Protein AF-A0A939CGQ1-F1 (afdb_monomer_lite)

InterPro domains:
  IPR010985 Ribbon-helix-helix [SSF47598] (9-51)

Secondary structure (DSSP, 8-state):
---------PPPP-----HHHHHHHHHHHHHTT--HHHHHHHHHHHHHHHHH--

Organism: NCBI:txid1150298

Foldseek 3Di:
DDPPPPPPDDDDDDDDDDPVVQVVLCVVCVVVVHHSVVSVVVVVVVVCCVPVVD

Sequence (54 aa):
MATHDEEKRTEKIYMKIKPSLKAKAQERADEEGRSLSNYIEQLLIKDWNEHNEK

Radius of gyration: 14.71 Å; chains: 1; bounding box: 37×36×23 Å

Structure (mmCIF, N/CA/C/O backbone):
data_AF-A0A939CGQ1-F1
#
_entry.id   AF-A0A939CGQ1-F1
#
loop_
_atom_site.group_PDB
_atom_site.id
_atom_site.type_symbol
_atom_site.label_atom_id
_atom_site.label_alt_id
_atom_site.label_comp_id
_atom_site.label_asym_id
_atom_site.label_entity_id
_atom_site.label_seq_id
_atom_site.pdbx_PDB_ins_code
_atom_site.Cartn_x
_atom_site.Cartn_y
_atom_site.Cartn_z
_atom_site.occupancy
_atom_site.B_iso_or_equiv
_atom_site.auth_seq_id
_atom_site.auth_comp_id
_atom_site.auth_asym_id
_atom_site.auth_atom_id
_atom_site.pdbx_PDB_model_num
ATOM 1 N N . MET A 1 1 ? 26.385 28.352 -2.938 1.00 40.16 1 MET A N 1
ATOM 2 C CA . MET A 1 1 ? 25.799 27.240 -2.163 1.00 40.16 1 MET A CA 1
ATOM 3 C C . MET A 1 1 ? 24.924 26.450 -3.127 1.00 40.16 1 MET A C 1
ATOM 5 O O . MET A 1 1 ? 23.801 26.859 -3.380 1.00 40.16 1 MET A O 1
ATOM 9 N N . ALA A 1 2 ? 25.483 25.441 -3.800 1.00 45.84 2 ALA A N 1
ATOM 10 C CA . ALA A 1 2 ? 24.720 24.623 -4.740 1.00 45.84 2 ALA A CA 1
ATOM 11 C C . ALA A 1 2 ? 23.801 23.709 -3.922 1.00 45.84 2 ALA A C 1
ATOM 13 O O . ALA A 1 2 ? 24.275 22.828 -3.209 1.00 45.84 2 ALA A O 1
ATOM 14 N N . THR A 1 3 ? 22.500 23.980 -3.949 1.00 51.41 3 THR A N 1
ATOM 15 C CA . THR A 1 3 ? 21.494 23.088 -3.378 1.00 51.41 3 THR A CA 1
ATOM 16 C C . THR A 1 3 ? 21.459 21.835 -4.244 1.00 51.41 3 THR A C 1
ATOM 18 O O . THR A 1 3 ? 21.143 21.936 -5.428 1.00 51.41 3 THR A O 1
ATOM 21 N N . HIS A 1 4 ? 21.834 20.685 -3.680 1.00 47.59 4 HIS A N 1
ATOM 22 C CA . HIS A 1 4 ? 21.550 19.378 -4.271 1.00 47.59 4 HIS A CA 1
ATOM 23 C C . HIS A 1 4 ? 20.044 19.311 -4.565 1.00 47.59 4 HIS A C 1
ATOM 25 O O . HIS A 1 4 ? 19.230 19.288 -3.643 1.00 47.59 4 HIS A O 1
ATOM 31 N N . ASP A 1 5 ? 19.673 19.355 -5.843 1.00 50.09 5 ASP A N 1
ATOM 32 C CA . ASP A 1 5 ? 18.323 19.045 -6.318 1.00 50.09 5 ASP A CA 1
ATOM 33 C C . ASP A 1 5 ? 18.257 17.522 -6.513 1.00 50.09 5 ASP A C 1
ATOM 35 O O . ASP A 1 5 ? 18.159 17.015 -7.625 1.00 50.09 5 ASP A O 1
ATOM 39 N N . GLU A 1 6 ? 18.444 16.778 -5.420 1.00 56.56 6 GLU A N 1
ATOM 40 C CA . GLU A 1 6 ? 18.144 15.347 -5.381 1.00 56.56 6 GLU A CA 1
ATOM 41 C C . GLU A 1 6 ? 16.620 15.207 -5.491 1.00 56.56 6 GLU A C 1
ATOM 43 O O . GLU A 1 6 ? 15.881 15.591 -4.586 1.00 56.56 6 GLU A O 1
ATOM 48 N N . GLU A 1 7 ? 16.162 14.782 -6.671 1.00 54.31 7 GLU A N 1
ATOM 49 C CA . GLU A 1 7 ? 14.830 14.249 -6.988 1.00 54.31 7 GLU A CA 1
ATOM 50 C C . GLU A 1 7 ? 13.646 14.804 -6.172 1.00 54.31 7 GLU A C 1
ATOM 52 O O . GLU A 1 7 ? 12.846 14.076 -5.594 1.00 54.31 7 GLU A O 1
ATOM 57 N N . LYS A 1 8 ? 13.424 16.123 -6.207 1.00 56.50 8 LYS A N 1
ATOM 58 C CA . LYS A 1 8 ? 12.139 16.711 -5.766 1.00 56.50 8 LYS A CA 1
ATOM 59 C C . LYS A 1 8 ? 10.987 16.486 -6.754 1.00 56.50 8 LYS A C 1
ATOM 61 O O . LYS A 1 8 ? 9.914 17.076 -6.601 1.00 56.50 8 LYS A O 1
ATOM 66 N N . ARG A 1 9 ? 11.188 15.685 -7.801 1.00 62.12 9 ARG A N 1
ATOM 67 C CA . ARG A 1 9 ? 10.170 15.425 -8.823 1.00 62.12 9 ARG A CA 1
ATOM 68 C C . ARG A 1 9 ? 9.384 14.184 -8.434 1.00 62.12 9 ARG A C 1
ATOM 70 O O . ARG A 1 9 ? 9.796 13.064 -8.689 1.00 62.12 9 ARG A O 1
ATOM 77 N N . THR A 1 10 ? 8.245 14.411 -7.790 1.00 74.00 10 THR A N 1
ATOM 78 C CA . THR A 1 10 ? 7.253 13.360 -7.564 1.00 74.00 10 THR A CA 1
ATOM 79 C C . THR A 1 10 ? 6.416 13.188 -8.827 1.00 74.00 10 THR A C 1
ATOM 81 O O . THR A 1 10 ? 5.755 14.123 -9.280 1.00 74.00 10 THR A O 1
ATOM 84 N N . GLU A 1 11 ? 6.431 11.987 -9.397 1.00 83.44 11 GLU A N 1
ATOM 85 C CA . GLU A 1 11 ? 5.588 11.632 -10.539 1.00 83.44 11 GLU A CA 1
ATOM 86 C C . GLU A 1 11 ? 4.251 11.053 -10.053 1.00 83.44 11 GLU A C 1
ATOM 88 O O . GLU A 1 11 ? 4.182 10.310 -9.071 1.00 83.44 11 GLU A O 1
ATOM 93 N N . LYS A 1 12 ? 3.151 11.391 -10.737 1.00 88.12 12 LYS A N 1
ATOM 94 C CA . LYS A 1 12 ? 1.819 10.866 -10.400 1.00 88.12 12 LYS A CA 1
ATOM 95 C C . LYS A 1 12 ? 1.535 9.590 -11.178 1.00 88.12 12 LYS A C 1
ATOM 97 O O . LYS A 1 12 ? 1.492 9.607 -12.405 1.00 88.12 12 LYS A O 1
ATOM 102 N N . ILE A 1 13 ? 1.212 8.516 -10.462 1.00 88.00 13 ILE A N 1
ATOM 103 C CA . ILE A 1 13 ? 0.765 7.255 -11.059 1.00 88.00 13 ILE A CA 1
ATOM 104 C C . ILE A 1 13 ? -0.755 7.141 -10.917 1.00 88.00 13 ILE A C 1
ATOM 106 O O . ILE A 1 13 ? -1.296 7.156 -9.812 1.00 88.00 13 ILE A O 1
ATOM 110 N N . TYR A 1 14 ? -1.452 6.989 -12.044 1.00 92.00 14 TYR A N 1
ATOM 111 C CA . TYR A 1 14 ? -2.878 6.667 -12.075 1.00 92.00 14 TYR A CA 1
ATOM 112 C C . TYR A 1 14 ? -3.059 5.215 -12.506 1.00 92.00 14 TYR A C 1
ATOM 114 O O . TYR A 1 14 ? -2.728 4.851 -13.632 1.00 92.00 14 TYR A O 1
ATOM 122 N N . MET A 1 15 ? -3.619 4.385 -11.627 1.00 90.56 15 MET A N 1
ATOM 123 C CA . MET A 1 15 ? -3.835 2.966 -11.908 1.00 90.56 15 MET A CA 1
ATOM 124 C C . MET A 1 15 ? -5.213 2.489 -11.449 1.00 90.56 15 MET A C 1
ATOM 126 O O . MET A 1 15 ? -5.765 2.965 -10.456 1.00 90.56 15 MET A O 1
ATOM 130 N N . LYS A 1 16 ? -5.762 1.508 -12.170 1.00 95.06 16 LYS A N 1
ATOM 131 C CA . LYS A 1 16 ? -6.952 0.767 -11.742 1.00 95.06 16 LYS A CA 1
ATOM 132 C C . LYS A 1 16 ? -6.504 -0.497 -11.021 1.00 95.06 16 LYS A C 1
ATOM 134 O O . LYS A 1 16 ? -5.766 -1.298 -11.584 1.00 95.06 16 LYS A O 1
ATOM 139 N N . ILE A 1 17 ? -6.992 -0.690 -9.803 1.00 94.06 17 ILE A N 1
ATOM 140 C CA . ILE A 1 17 ? -6.757 -1.898 -9.008 1.00 94.06 17 ILE A CA 1
ATOM 141 C C . ILE A 1 17 ? -8.079 -2.468 -8.517 1.00 94.06 17 ILE A C 1
ATOM 143 O O . ILE A 1 17 ? -9.100 -1.777 -8.483 1.00 94.06 17 ILE A O 1
ATOM 147 N N . LYS A 1 18 ? -8.061 -3.741 -8.118 1.00 97.44 18 LYS A N 1
ATOM 148 C CA . LYS A 1 18 ? -9.227 -4.374 -7.498 1.00 97.44 18 LYS A CA 1
ATOM 149 C C . LYS A 1 18 ? -9.596 -3.625 -6.204 1.00 97.44 18 LYS A C 1
ATOM 151 O O . LYS A 1 18 ? -8.698 -3.367 -5.399 1.00 97.44 18 LYS A O 1
ATOM 156 N N . PRO A 1 19 ? -10.885 -3.335 -5.949 1.00 96.31 19 PRO A N 1
ATOM 157 C CA . PRO A 1 19 ? -11.305 -2.637 -4.732 1.00 96.31 19 PRO A CA 1
ATOM 158 C C . PRO A 1 19 ? -10.893 -3.361 -3.447 1.00 96.31 19 PRO A C 1
ATOM 160 O O . PRO A 1 19 ? -10.438 -2.725 -2.503 1.00 96.31 19 PRO A O 1
ATOM 163 N N . SER A 1 20 ? -10.978 -4.696 -3.438 1.00 96.19 20 SER A N 1
ATOM 164 C CA . SER A 1 20 ? -10.551 -5.524 -2.304 1.00 96.19 20 SER A CA 1
ATOM 165 C C . SER A 1 20 ? -9.056 -5.403 -2.014 1.00 96.19 20 SER A C 1
ATOM 167 O O . SER A 1 20 ? -8.652 -5.370 -0.856 1.00 96.19 20 SER A O 1
ATOM 169 N N . LEU A 1 21 ? -8.233 -5.286 -3.060 1.00 95.69 21 LEU A N 1
ATOM 170 C CA . LEU A 1 21 ? -6.795 -5.086 -2.911 1.00 95.69 21 LEU A CA 1
ATOM 171 C C . LEU A 1 21 ? -6.491 -3.696 -2.344 1.00 95.69 21 LEU A C 1
ATOM 173 O O . LEU A 1 21 ? -5.674 -3.582 -1.437 1.00 95.69 21 LEU A O 1
ATOM 177 N N . LYS A 1 22 ? -7.193 -2.660 -2.824 1.00 95.38 22 LYS A N 1
ATOM 178 C CA . LYS A 1 22 ? -7.067 -1.301 -2.283 1.00 95.38 22 LYS A CA 1
ATOM 179 C C . LYS A 1 22 ? -7.421 -1.252 -0.798 1.00 95.38 22 LYS A C 1
ATOM 181 O O . LYS A 1 22 ? -6.673 -0.668 -0.027 1.00 95.38 22 LYS A O 1
ATOM 186 N N . ALA A 1 23 ? -8.543 -1.861 -0.412 1.00 96.88 23 ALA A N 1
ATOM 187 C CA . ALA A 1 23 ? -8.998 -1.882 0.976 1.00 96.88 23 ALA A CA 1
ATOM 188 C C . ALA A 1 23 ? -7.961 -2.540 1.894 1.00 96.88 23 ALA A C 1
ATOM 190 O O . ALA A 1 23 ? -7.590 -1.967 2.910 1.00 96.88 23 ALA A O 1
ATOM 191 N N . LYS A 1 24 ? -7.420 -3.690 1.479 1.00 96.62 24 LYS A N 1
ATOM 192 C CA . LYS A 1 24 ? -6.386 -4.390 2.243 1.00 96.62 24 LYS A CA 1
ATOM 193 C C . LYS A 1 24 ? -5.083 -3.592 2.344 1.00 96.62 24 LYS A C 1
ATOM 195 O O . LYS A 1 24 ? -4.466 -3.575 3.398 1.00 96.62 24 LYS A O 1
ATOM 200 N N . ALA A 1 25 ? -4.660 -2.932 1.265 1.00 95.44 25 ALA A N 1
ATOM 201 C CA . ALA A 1 25 ? -3.471 -2.081 1.294 1.00 95.44 25 ALA A CA 1
ATOM 202 C C . ALA A 1 25 ? -3.662 -0.855 2.202 1.00 95.44 25 ALA A C 1
ATOM 204 O O . ALA A 1 25 ? -2.730 -0.465 2.895 1.00 95.44 25 ALA A O 1
ATOM 205 N N . GLN A 1 26 ? -4.867 -0.278 2.227 1.00 96.31 26 GLN A N 1
ATOM 206 C CA . GLN A 1 26 ? -5.199 0.829 3.123 1.00 96.31 26 GLN A CA 1
ATOM 207 C C . GLN A 1 26 ? -5.162 0.393 4.591 1.00 96.31 26 GLN A C 1
ATOM 209 O O . GLN A 1 26 ? -4.511 1.054 5.384 1.00 96.31 26 GLN A O 1
ATOM 214 N N . GLU A 1 27 ? -5.774 -0.746 4.927 1.00 97.56 27 GLU A N 1
ATOM 215 C CA . GLU A 1 27 ? -5.741 -1.309 6.285 1.00 97.56 27 GLU A CA 1
ATOM 216 C C . GLU A 1 27 ? -4.302 -1.500 6.784 1.00 97.56 27 GLU A C 1
ATOM 218 O O . GLU A 1 27 ? -3.965 -1.065 7.880 1.00 97.56 27 GLU A O 1
ATOM 223 N N . ARG A 1 28 ? -3.416 -2.059 5.948 1.00 96.25 28 ARG A N 1
ATOM 224 C CA . ARG A 1 28 ? -1.988 -2.204 6.281 1.00 96.25 28 ARG A CA 1
ATOM 225 C C . ARG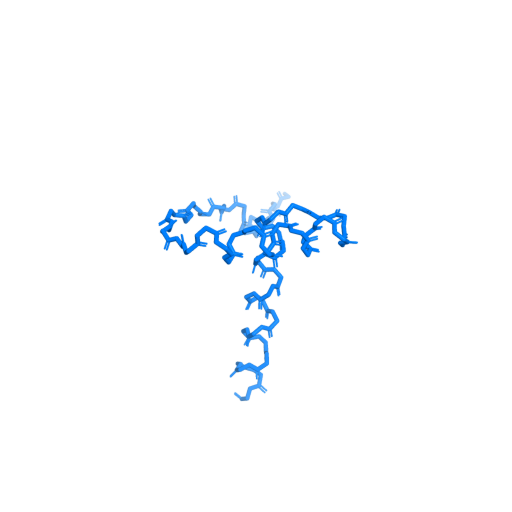 A 1 28 ? -1.270 -0.871 6.457 1.00 96.25 28 ARG A C 1
ATOM 227 O O . ARG A 1 28 ? -0.451 -0.737 7.360 1.00 96.25 28 ARG A O 1
ATOM 234 N N . ALA A 1 29 ? -1.569 0.109 5.608 1.00 96.38 29 ALA A N 1
ATOM 235 C CA . ALA A 1 29 ? -1.000 1.443 5.748 1.00 96.38 29 ALA A CA 1
ATOM 236 C C . ALA A 1 29 ? -1.432 2.093 7.075 1.00 96.38 29 ALA A C 1
ATOM 238 O O . ALA A 1 29 ? -0.596 2.668 7.772 1.00 96.38 29 ALA A O 1
ATOM 239 N N . ASP A 1 30 ? -2.703 1.937 7.454 1.00 97.12 30 ASP A N 1
ATOM 240 C CA . ASP A 1 30 ? -3.259 2.467 8.700 1.00 97.12 30 ASP A CA 1
ATOM 241 C C . ASP A 1 30 ? -2.655 1.767 9.934 1.00 97.12 30 ASP A C 1
ATOM 243 O O . ASP A 1 30 ? -2.294 2.444 10.897 1.00 97.12 30 ASP A O 1
ATOM 247 N N . GLU A 1 31 ? -2.467 0.438 9.891 1.00 96.88 31 GLU A N 1
ATOM 248 C CA . GLU A 1 31 ? -1.764 -0.341 10.930 1.00 96.88 31 GLU A CA 1
ATOM 249 C C . GLU A 1 31 ? -0.332 0.168 11.173 1.00 96.88 31 GLU A C 1
ATOM 251 O O . GLU A 1 31 ? 0.137 0.195 12.311 1.00 96.88 31 GLU A O 1
ATOM 256 N N . GLU A 1 32 ? 0.359 0.598 10.114 1.00 94.44 32 GLU A N 1
ATOM 257 C CA . GLU A 1 32 ? 1.716 1.153 10.185 1.00 94.44 32 GLU A CA 1
ATOM 258 C C . GLU A 1 32 ? 1.750 2.667 10.470 1.00 94.44 32 GLU A C 1
ATOM 260 O O . GLU A 1 32 ? 2.833 3.246 10.599 1.00 94.44 32 GLU A O 1
ATOM 265 N N . GLY A 1 33 ? 0.591 3.331 10.565 1.00 95.44 33 GLY A N 1
ATOM 266 C CA . GLY A 1 33 ? 0.494 4.781 10.757 1.00 95.44 33 GLY A CA 1
ATOM 267 C C . GLY A 1 33 ? 1.000 5.596 9.561 1.00 95.44 33 GLY A C 1
ATOM 268 O O . GLY A 1 33 ? 1.555 6.683 9.737 1.00 95.44 33 GLY A O 1
ATOM 269 N N . ARG A 1 34 ? 0.851 5.071 8.339 1.00 93.25 34 ARG A N 1
ATOM 270 C CA . ARG A 1 34 ? 1.371 5.649 7.090 1.00 93.25 34 ARG A CA 1
ATOM 271 C C . ARG A 1 34 ? 0.253 5.917 6.089 1.00 93.25 34 ARG A C 1
ATOM 273 O O . ARG A 1 34 ? -0.835 5.357 6.157 1.00 93.25 34 ARG A O 1
ATOM 280 N N . SER A 1 35 ? 0.530 6.773 5.107 1.00 96.31 35 SER A N 1
ATOM 281 C CA . SER A 1 35 ? -0.380 6.954 3.973 1.00 96.31 35 SER A CA 1
ATOM 282 C C . SER A 1 35 ? -0.281 5.777 2.999 1.00 96.31 35 SER A C 1
ATOM 284 O O . SER A 1 35 ? 0.778 5.165 2.853 1.00 96.31 35 SER A O 1
ATOM 286 N N . LEU A 1 36 ? -1.362 5.503 2.263 1.00 94.75 36 LEU A N 1
ATOM 287 C CA . LEU A 1 36 ? -1.389 4.447 1.245 1.00 94.75 36 LEU A CA 1
ATOM 288 C C . LEU A 1 36 ? -0.286 4.615 0.188 1.00 94.75 36 LEU A C 1
ATOM 290 O O . LEU A 1 36 ? 0.333 3.634 -0.212 1.00 94.75 36 LEU A O 1
ATOM 294 N N . SER A 1 37 ? -0.025 5.848 -0.254 1.00 93.19 37 SER A N 1
ATOM 295 C CA . SER A 1 37 ? 1.023 6.125 -1.242 1.00 93.19 37 SER A CA 1
ATOM 296 C C . SER A 1 3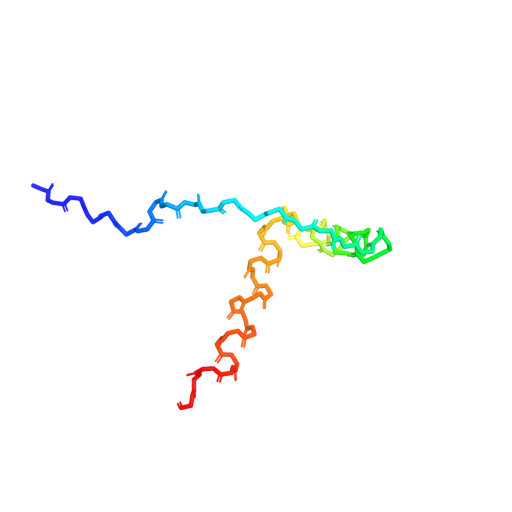7 ? 2.408 5.764 -0.712 1.00 93.19 37 SER A C 1
ATOM 298 O O . SER A 1 37 ? 3.166 5.103 -1.412 1.00 93.19 37 SER A O 1
ATOM 300 N N . ASN A 1 38 ? 2.717 6.149 0.531 1.00 93.75 38 ASN A N 1
ATOM 301 C CA . ASN A 1 38 ? 4.004 5.838 1.149 1.00 93.75 38 ASN A CA 1
ATOM 302 C C . ASN A 1 38 ? 4.153 4.334 1.410 1.00 93.75 38 ASN A C 1
ATOM 304 O O . ASN A 1 38 ? 5.211 3.767 1.168 1.00 93.75 38 ASN A O 1
ATOM 308 N N . TYR A 1 39 ? 3.074 3.674 1.835 1.00 95.88 39 TYR A N 1
ATOM 309 C CA . TYR A 1 39 ? 3.058 2.225 2.006 1.00 95.88 39 TYR A CA 1
ATOM 310 C C . TYR A 1 39 ? 3.396 1.493 0.698 1.00 95.88 39 TYR A C 1
ATOM 312 O O . TYR A 1 39 ? 4.268 0.628 0.676 1.00 95.88 39 TYR A O 1
ATOM 320 N N . ILE A 1 40 ? 2.762 1.880 -0.413 1.00 94.44 40 ILE A N 1
ATOM 321 C CA . ILE A 1 40 ? 3.045 1.299 -1.733 1.00 94.44 40 ILE A CA 1
ATOM 322 C C . ILE A 1 40 ? 4.486 1.594 -2.168 1.00 94.44 40 ILE A C 1
ATOM 324 O O . ILE A 1 40 ? 5.165 0.696 -2.655 1.00 94.44 40 ILE A O 1
ATOM 328 N N . GLU A 1 41 ? 4.966 2.821 -1.972 1.00 92.62 41 GLU A N 1
ATOM 329 C CA . GLU A 1 41 ? 6.346 3.207 -2.285 1.00 92.62 41 GLU A CA 1
ATOM 330 C C . GLU A 1 41 ? 7.367 2.348 -1.523 1.00 92.62 41 GLU A C 1
ATOM 332 O O . GLU A 1 41 ? 8.293 1.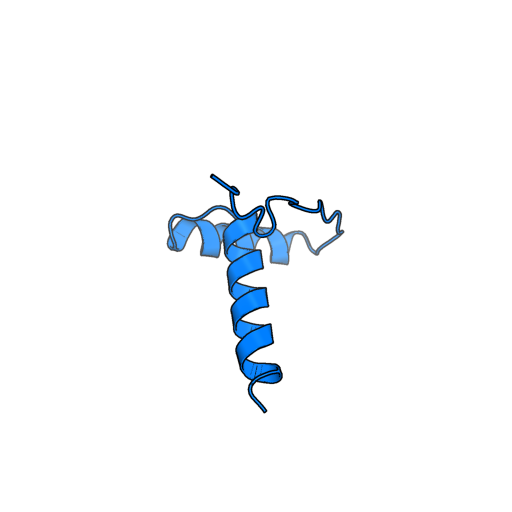819 -2.130 1.00 92.62 41 GLU A O 1
ATOM 337 N N . GLN A 1 42 ? 7.166 2.119 -0.223 1.00 94.00 42 GLN A N 1
ATOM 338 C CA . GLN A 1 42 ? 8.034 1.253 0.583 1.00 94.00 42 GLN A CA 1
ATOM 339 C C . GLN A 1 42 ? 8.028 -0.200 0.104 1.00 94.00 42 GLN A C 1
ATOM 341 O O . GLN A 1 42 ? 9.084 -0.832 0.061 1.00 94.00 42 GLN A O 1
ATOM 346 N N . LEU A 1 43 ? 6.861 -0.730 -0.281 1.00 93.88 43 LEU A N 1
ATOM 347 C CA . LEU A 1 43 ? 6.776 -2.072 -0.859 1.00 93.88 43 LEU A CA 1
ATOM 348 C C . LEU A 1 43 ? 7.585 -2.178 -2.155 1.00 93.88 43 LEU A C 1
ATOM 350 O O . LEU A 1 43 ? 8.300 -3.159 -2.339 1.00 93.88 43 LEU A O 1
ATOM 354 N N . LEU A 1 44 ? 7.503 -1.166 -3.023 1.00 93.31 44 LEU A N 1
ATOM 355 C CA . LEU A 1 44 ? 8.246 -1.130 -4.283 1.00 93.31 44 LEU A CA 1
ATOM 356 C C . LEU A 1 44 ? 9.753 -0.970 -4.062 1.00 93.31 44 LEU A C 1
ATOM 358 O O . LEU A 1 44 ? 10.527 -1.644 -4.728 1.00 93.31 44 LEU A O 1
ATOM 362 N N . ILE A 1 45 ? 10.178 -0.123 -3.118 1.00 93.12 45 ILE A N 1
ATOM 363 C CA . ILE A 1 45 ? 11.598 0.033 -2.761 1.00 93.12 45 ILE A CA 1
ATOM 364 C C . ILE A 1 45 ? 12.159 -1.283 -2.221 1.00 93.12 45 ILE A C 1
ATOM 366 O O . ILE A 1 45 ? 13.256 -1.691 -2.598 1.00 93.12 45 ILE A O 1
ATOM 370 N N . LYS A 1 46 ? 11.409 -1.956 -1.342 1.00 93.69 46 LYS A N 1
ATOM 371 C CA . LYS A 1 46 ? 11.825 -3.240 -0.778 1.00 93.69 46 LYS A CA 1
ATOM 372 C C . LYS A 1 46 ? 12.000 -4.293 -1.875 1.00 93.69 46 LYS A C 1
ATOM 374 O O . LYS A 1 46 ? 13.066 -4.893 -1.950 1.00 93.69 46 LYS A O 1
ATOM 379 N N . ASP A 1 47 ? 10.991 -4.456 -2.730 1.00 94.25 47 ASP A N 1
ATOM 380 C CA . ASP A 1 47 ? 11.025 -5.377 -3.873 1.00 94.25 47 ASP A CA 1
ATOM 381 C C . ASP A 1 47 ? 12.192 -5.053 -4.821 1.00 94.25 47 ASP A C 1
ATOM 383 O O . ASP A 1 47 ? 12.960 -5.934 -5.209 1.00 94.25 47 ASP A O 1
ATOM 387 N N . TRP A 1 48 ? 12.402 -3.767 -5.117 1.00 92.25 48 TRP A N 1
ATOM 388 C CA . TRP A 1 48 ? 13.512 -3.307 -5.944 1.00 92.25 48 TRP A CA 1
ATOM 389 C C . TRP A 1 48 ? 14.869 -3.709 -5.365 1.00 92.25 48 TRP A C 1
ATOM 391 O O . TRP A 1 48 ? 15.691 -4.263 -6.095 1.00 92.25 48 TRP A O 1
ATOM 401 N N . ASN A 1 49 ? 15.101 -3.470 -4.074 1.00 92.88 49 ASN A N 1
ATOM 402 C CA . ASN A 1 49 ? 16.363 -3.820 -3.421 1.00 92.88 49 ASN A CA 1
ATOM 403 C C . ASN A 1 49 ? 16.569 -5.344 -3.387 1.00 92.88 49 ASN A C 1
ATOM 405 O O . ASN A 1 49 ? 17.639 -5.825 -3.752 1.00 92.88 49 ASN A O 1
ATOM 409 N N . GLU A 1 50 ? 15.522 -6.114 -3.063 1.00 93.06 50 GLU A N 1
ATOM 410 C CA . GLU A 1 50 ? 15.572 -7.585 -3.042 1.00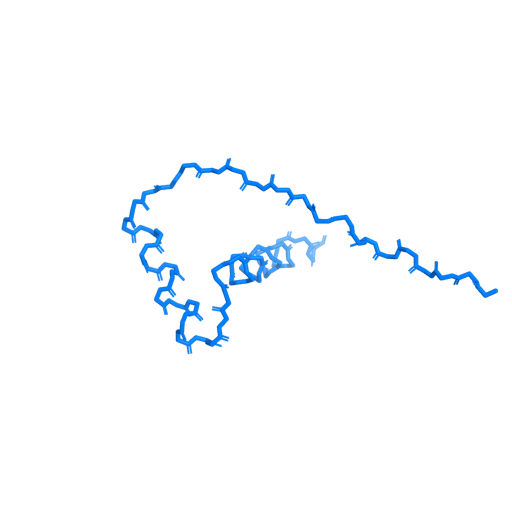 93.06 50 GLU A CA 1
ATOM 411 C C . GLU A 1 50 ? 15.941 -8.189 -4.412 1.00 93.06 50 GLU A C 1
ATOM 413 O O . GLU A 1 50 ? 16.569 -9.251 -4.474 1.00 93.06 50 GLU A O 1
ATOM 418 N N . HIS A 1 51 ? 15.586 -7.517 -5.512 1.00 87.00 51 HIS A N 1
ATOM 419 C CA . HIS A 1 51 ? 15.796 -8.015 -6.872 1.00 87.00 51 HIS A CA 1
ATOM 420 C C . HIS A 1 51 ? 16.969 -7.382 -7.639 1.00 87.00 51 HIS A C 1
ATOM 422 O O . HIS A 1 51 ? 17.428 -7.993 -8.606 1.00 87.00 51 HIS A O 1
ATOM 428 N N . ASN A 1 52 ? 17.473 -6.214 -7.226 1.00 78.31 52 ASN A N 1
ATOM 429 C CA . ASN A 1 52 ? 18.550 -5.493 -7.922 1.00 78.31 52 ASN A CA 1
ATOM 430 C C . ASN A 1 52 ? 19.890 -5.469 -7.163 1.00 78.31 52 ASN A C 1
ATOM 432 O O . ASN A 1 52 ? 20.887 -5.055 -7.746 1.00 78.31 52 ASN A O 1
ATOM 436 N N . GLU A 1 53 ? 19.970 -5.948 -5.916 1.00 59.91 53 GLU A N 1
ATOM 437 C CA . GLU A 1 53 ? 21.252 -6.139 -5.207 1.00 59.91 53 GLU A CA 1
ATOM 438 C C . GLU A 1 53 ? 22.000 -7.430 -5.635 1.00 59.91 53 GLU A C 1
ATOM 440 O O . GLU A 1 53 ? 22.543 -8.159 -4.802 1.00 59.91 53 GLU A O 1
ATOM 445 N N . LYS A 1 54 ? 22.045 -7.732 -6.943 1.00 51.50 54 LYS A N 1
ATOM 446 C CA . LYS A 1 54 ? 22.877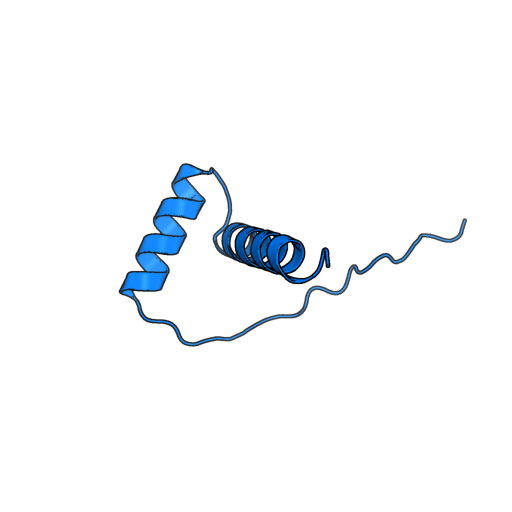 -8.804 -7.524 1.00 51.50 54 LYS A CA 1
ATOM 447 C C . LYS A 1 54 ? 23.859 -8.291 -8.564 1.00 51.50 54 LYS A C 1
ATOM 449 O O . LYS A 1 54 ? 23.422 -7.548 -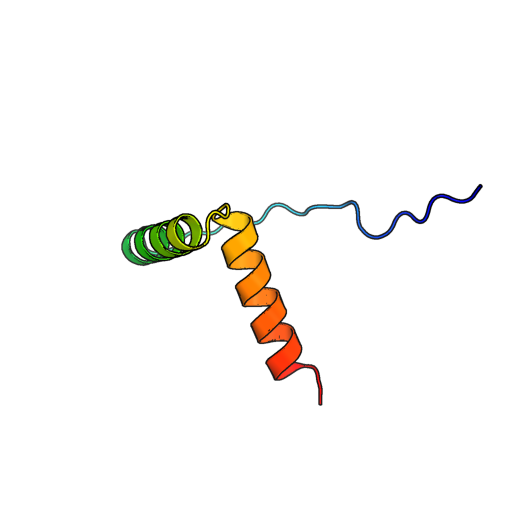9.467 1.00 51.50 54 LYS A O 1
#

pLDDT: mean 84.84, std 17.19, range [40.16, 97.56]